Protein AF-A0A534CRE4-F1 (afdb_monomer_lite)

Radius of gyration: 26.49 Å; chains: 1; bounding box: 56×25×67 Å

Sequence (68 aa):
MSRHRGVSLSRRDFIGTGLVAGIGTALAGPPAAAEPAGSSPPLITKAIPPSGERLAAIGIGTDTFGES

Secondary structure (DSSP, 8-state):
----------HHHHHHHHHHHHHHHHHS-S--------SPPPPPEEE-TTT--EEESS----------

Structure (mmCIF, N/CA/C/O backbone):
data_AF-A0A534CRE4-F1
#
_entry.id   AF-A0A534CRE4-F1
#
loop_
_atom_site.group_PDB
_atom_site.id
_atom_site.type_symbol
_atom_site.label_atom_id
_atom_site.label_alt_id
_atom_site.label_comp_id
_atom_site.label_asym_id
_atom_site.label_entity_id
_atom_site.label_seq_id
_atom_site.pdbx_PDB_ins_code
_atom_site.Cartn_x
_atom_site.Cartn_y
_atom_site.Cartn_z
_atom_site.occupancy
_atom_site.B_iso_or_equiv
_atom_site.auth_seq_id
_atom_site.auth_comp_id
_atom_site.auth_asym_id
_atom_site.auth_atom_id
_atom_site.pdbx_PDB_model_num
ATOM 1 N N . MET A 1 1 ? -4.311 -9.387 -44.898 1.00 38.16 1 MET A N 1
ATOM 2 C CA . MET A 1 1 ? -3.100 -10.233 -44.786 1.00 38.16 1 MET A CA 1
ATOM 3 C C . MET A 1 1 ? -2.056 -9.472 -43.980 1.00 38.16 1 MET A C 1
ATOM 5 O O . MET A 1 1 ? -1.415 -8.571 -44.510 1.00 38.16 1 MET A O 1
ATOM 9 N N . SER A 1 2 ? -1.945 -9.758 -42.687 1.00 48.53 2 SER A N 1
ATOM 10 C CA . SER A 1 2 ? -1.043 -9.059 -41.765 1.00 48.53 2 SER A CA 1
ATOM 11 C C . SER A 1 2 ? 0.357 -9.660 -41.890 1.00 48.53 2 SER A C 1
ATOM 13 O O . SER A 1 2 ? 0.563 -10.817 -41.532 1.00 48.53 2 SER A O 1
ATOM 15 N N . ARG A 1 3 ? 1.326 -8.918 -42.440 1.00 53.53 3 ARG A N 1
ATOM 16 C CA . ARG A 1 3 ? 2.725 -9.370 -42.440 1.00 53.53 3 ARG A CA 1
ATOM 17 C C . ARG A 1 3 ? 3.277 -9.193 -41.030 1.00 53.53 3 ARG A C 1
ATOM 19 O O . ARG A 1 3 ? 3.548 -8.067 -40.621 1.00 53.53 3 ARG A O 1
ATOM 26 N N . HIS A 1 4 ? 3.476 -10.294 -40.312 1.00 55.44 4 HIS A N 1
ATOM 27 C CA . HIS A 1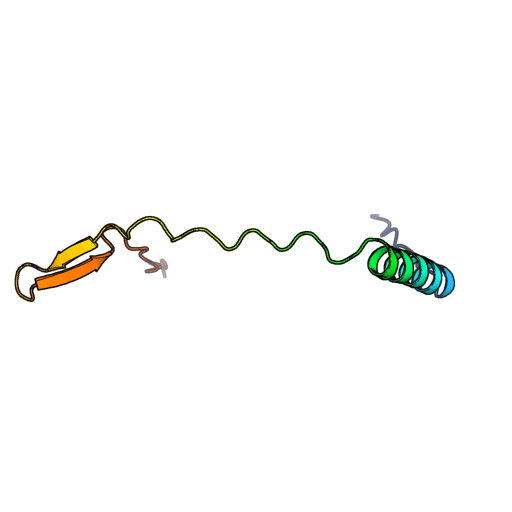 4 ? 4.374 -10.308 -39.163 1.00 55.44 4 HIS A CA 1
ATOM 28 C C . HIS A 1 4 ? 5.775 -9.938 -39.672 1.00 55.44 4 HIS A C 1
ATOM 30 O O . HIS A 1 4 ? 6.469 -10.762 -40.264 1.00 55.44 4 HIS A O 1
ATOM 36 N N . ARG A 1 5 ? 6.194 -8.679 -39.492 1.00 57.38 5 ARG A N 1
ATOM 37 C CA . ARG A 1 5 ? 7.613 -8.317 -39.569 1.00 57.38 5 ARG A CA 1
ATOM 38 C C . ARG A 1 5 ? 8.278 -8.896 -38.324 1.00 57.38 5 ARG A C 1
ATOM 40 O O . ARG A 1 5 ? 8.375 -8.227 -37.302 1.00 57.38 5 ARG A O 1
ATOM 47 N N . GLY A 1 6 ? 8.657 -10.169 -38.389 1.00 60.09 6 GLY A N 1
ATOM 48 C CA . GLY A 1 6 ? 9.571 -10.744 -37.412 1.00 60.09 6 GLY A CA 1
ATOM 49 C C . GLY A 1 6 ? 10.892 -9.988 -37.494 1.00 60.09 6 GLY A C 1
ATOM 50 O O . GLY A 1 6 ? 11.444 -9.828 -38.582 1.00 60.09 6 GLY A O 1
ATOM 51 N N . VAL A 1 7 ? 11.374 -9.475 -36.366 1.00 66.12 7 VAL A N 1
ATOM 52 C CA . VAL A 1 7 ? 12.714 -8.892 -36.293 1.00 66.12 7 VAL A CA 1
ATOM 53 C C . VAL A 1 7 ? 13.700 -10.048 -36.453 1.00 66.12 7 VAL A C 1
ATOM 55 O O . VAL A 1 7 ? 13.827 -10.888 -35.565 1.00 66.12 7 VAL A O 1
ATOM 58 N N . SER A 1 8 ? 14.363 -10.137 -37.604 1.00 72.00 8 SER A N 1
ATOM 59 C CA . SER A 1 8 ? 15.411 -11.129 -37.845 1.00 72.00 8 SER A CA 1
ATOM 60 C C . SER A 1 8 ? 16.694 -10.679 -37.146 1.00 72.00 8 SER A C 1
ATOM 62 O O . SER A 1 8 ? 17.551 -10.050 -37.763 1.00 72.00 8 SER A O 1
ATOM 64 N N . LEU A 1 9 ? 16.805 -10.947 -35.846 1.00 73.25 9 LEU A N 1
ATOM 65 C CA . LEU A 1 9 ? 18.027 -10.674 -35.091 1.00 73.25 9 LEU A CA 1
ATOM 66 C C . LEU A 1 9 ? 19.130 -11.629 -35.551 1.00 73.25 9 LEU A C 1
ATOM 68 O O . LEU A 1 9 ? 19.022 -12.847 -35.388 1.00 73.25 9 LEU A O 1
ATOM 72 N N . SER A 1 10 ? 20.202 -11.086 -36.128 1.00 83.50 10 SER A N 1
ATOM 73 C CA . SER A 1 10 ? 21.384 -11.882 -36.436 1.00 83.50 10 SER A CA 1
ATOM 74 C C . SER A 1 10 ? 22.133 -12.217 -35.149 1.00 83.50 10 SER A C 1
ATOM 76 O O . SER A 1 10 ? 22.179 -11.426 -34.206 1.00 83.50 10 SER A O 1
ATOM 78 N N . ARG A 1 11 ? 22.813 -13.369 -35.125 1.00 83.44 11 ARG A N 1
ATOM 79 C CA . ARG A 1 11 ? 23.698 -13.747 -34.010 1.00 83.44 11 ARG A CA 1
ATOM 80 C C . ARG A 1 11 ? 24.730 -12.650 -33.719 1.00 83.44 11 ARG A C 1
ATOM 82 O O . ARG A 1 11 ? 25.066 -12.421 -32.563 1.00 83.44 11 ARG A O 1
ATOM 89 N N . ARG A 1 12 ? 25.209 -11.955 -34.758 1.00 86.19 12 ARG A N 1
ATOM 90 C CA . ARG A 1 12 ? 26.148 -10.831 -34.612 1.00 86.19 12 ARG A CA 1
ATOM 91 C C . ARG A 1 12 ? 25.514 -9.621 -33.931 1.00 86.19 12 ARG A C 1
ATOM 93 O O . ARG A 1 12 ? 26.175 -9.022 -33.094 1.00 86.19 12 ARG A O 1
ATOM 100 N N . ASP A 1 13 ? 24.255 -9.312 -34.227 1.00 84.81 13 ASP A N 1
ATOM 101 C CA . ASP A 1 13 ? 23.545 -8.185 -33.608 1.00 84.81 13 ASP A CA 1
ATOM 102 C C . ASP A 1 13 ? 23.307 -8.452 -32.121 1.00 84.81 13 ASP A C 1
ATOM 104 O O . ASP A 1 13 ? 23.504 -7.576 -31.283 1.00 84.81 13 ASP A O 1
ATOM 108 N N . PHE A 1 14 ? 22.968 -9.696 -31.775 1.00 85.00 14 PHE A N 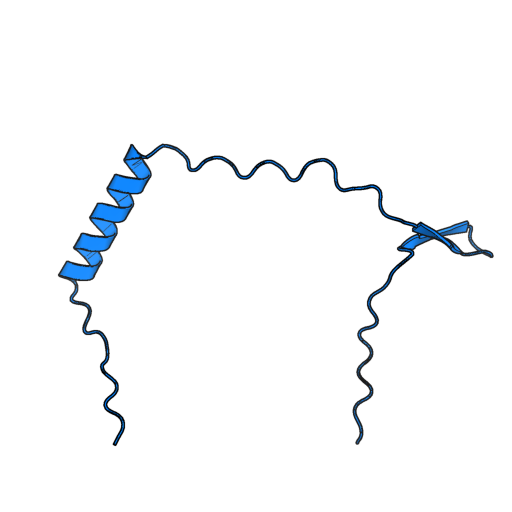1
ATOM 109 C CA . PHE A 1 14 ? 22.803 -10.116 -30.386 1.00 85.00 14 PHE A CA 1
ATOM 110 C C . PHE A 1 14 ? 24.125 -10.054 -29.603 1.00 85.00 14 PHE A C 1
ATOM 112 O O . PHE A 1 14 ? 24.176 -9.503 -28.507 1.00 85.00 14 PHE A O 1
ATOM 119 N N . ILE A 1 15 ? 25.219 -10.562 -30.181 1.00 87.56 15 ILE A N 1
ATOM 120 C CA . ILE A 1 15 ? 26.546 -10.506 -29.545 1.00 87.56 15 ILE A CA 1
ATOM 121 C C . ILE A 1 15 ? 27.033 -9.056 -29.429 1.00 87.56 15 ILE A C 1
ATOM 123 O O . ILE A 1 15 ? 27.547 -8.667 -28.384 1.00 87.56 15 ILE A O 1
ATOM 127 N N . GLY A 1 16 ? 26.859 -8.249 -30.477 1.00 86.31 16 GLY A N 1
ATOM 128 C CA . GLY A 1 16 ? 27.278 -6.849 -30.495 1.00 86.31 16 GLY A CA 1
ATOM 129 C C . GLY A 1 16 ? 26.544 -6.013 -29.451 1.00 86.31 16 GLY A C 1
ATOM 130 O O . GLY A 1 16 ? 27.178 -5.295 -28.681 1.00 86.31 16 GLY A O 1
ATOM 131 N N . THR A 1 17 ? 25.220 -6.154 -29.370 1.00 83.00 17 THR A N 1
ATOM 132 C CA . THR A 1 17 ? 24.412 -5.450 -28.363 1.00 83.00 17 THR A CA 1
ATOM 133 C C . THR A 1 17 ? 24.729 -5.922 -26.945 1.00 83.00 17 THR A C 1
ATOM 135 O O . THR A 1 17 ? 24.896 -5.086 -26.059 1.00 83.00 17 THR A O 1
ATOM 138 N N . GLY A 1 18 ? 24.911 -7.230 -26.732 1.00 81.06 18 GLY A N 1
ATOM 139 C CA . GLY A 1 18 ? 25.320 -7.787 -25.440 1.00 81.06 18 GLY A CA 1
ATOM 140 C C . GLY A 1 18 ? 26.695 -7.301 -24.972 1.00 81.06 18 GLY A C 1
ATOM 141 O O . GLY A 1 18 ? 26.857 -6.957 -23.804 1.00 81.06 18 GLY A O 1
ATOM 142 N N . LEU A 1 19 ? 27.675 -7.208 -25.878 1.00 86.94 19 LEU A N 1
ATOM 143 C CA . LEU A 1 19 ? 29.017 -6.715 -25.557 1.00 86.94 19 LEU A CA 1
ATOM 144 C C . LEU A 1 19 ? 28.998 -5.233 -25.162 1.00 86.94 19 LEU A C 1
ATOM 146 O O . LEU A 1 19 ? 29.594 -4.860 -24.154 1.00 86.94 19 LEU A O 1
ATOM 150 N N . VAL A 1 20 ? 28.293 -4.396 -25.930 1.00 85.12 20 VAL A N 1
ATOM 151 C CA . VAL A 1 20 ? 28.169 -2.958 -25.639 1.00 85.12 20 VAL A CA 1
ATOM 152 C C . VAL A 1 20 ? 27.439 -2.732 -24.317 1.00 85.12 20 VAL A C 1
ATOM 154 O O . VAL A 1 20 ? 27.901 -1.938 -23.500 1.00 85.12 20 VAL A O 1
ATOM 157 N N . ALA A 1 21 ? 26.346 -3.460 -24.069 1.00 78.25 21 ALA A N 1
ATOM 158 C CA . ALA A 1 21 ? 25.623 -3.387 -22.804 1.00 78.25 21 ALA A CA 1
ATOM 159 C C . ALA A 1 21 ? 26.503 -3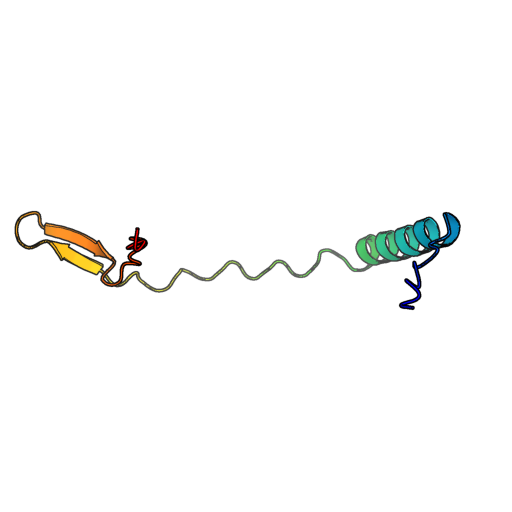.834 -21.626 1.00 78.25 21 ALA A C 1
ATOM 161 O O . ALA A 1 21 ? 26.571 -3.134 -20.620 1.00 78.25 21 ALA A O 1
ATOM 162 N N . GLY A 1 22 ? 27.239 -4.941 -21.769 1.00 76.12 22 GLY A N 1
ATOM 163 C CA . GLY A 1 22 ? 28.139 -5.453 -20.735 1.00 76.12 22 GLY A CA 1
ATOM 164 C C . GLY A 1 22 ? 29.259 -4.473 -20.379 1.00 76.12 22 GLY A C 1
ATOM 165 O O . GLY A 1 22 ? 29.447 -4.151 -19.207 1.00 76.12 22 GLY A O 1
ATOM 166 N N . ILE A 1 23 ? 29.955 -3.930 -21.384 1.00 81.19 23 ILE A N 1
ATOM 167 C CA . ILE A 1 23 ? 31.001 -2.913 -21.187 1.00 81.19 23 ILE A CA 1
ATOM 168 C C . ILE A 1 23 ? 30.412 -1.645 -20.559 1.00 81.19 23 ILE A C 1
ATOM 170 O O . ILE A 1 23 ? 30.983 -1.109 -19.611 1.00 81.19 23 ILE A O 1
ATOM 174 N N . GLY A 1 24 ? 29.248 -1.201 -21.041 1.00 75.19 24 GLY A N 1
ATOM 175 C CA . GLY A 1 24 ? 28.525 -0.063 -20.482 1.00 75.19 24 GLY A CA 1
ATOM 176 C C . GLY A 1 24 ? 28.222 -0.253 -18.997 1.00 75.19 24 GLY A C 1
ATOM 177 O O . GLY A 1 24 ? 28.537 0.623 -18.204 1.00 75.19 24 GLY A O 1
ATOM 178 N N . THR A 1 25 ? 27.709 -1.419 -18.596 1.00 72.00 25 THR A N 1
ATOM 179 C CA . THR A 1 25 ? 27.435 -1.719 -17.180 1.00 72.00 25 THR A CA 1
ATOM 180 C C . THR A 1 25 ? 28.697 -1.852 -16.327 1.00 72.00 25 THR A C 1
ATOM 182 O O . THR A 1 25 ? 28.673 -1.483 -15.159 1.00 72.00 25 THR A O 1
ATOM 185 N N . ALA A 1 26 ? 29.808 -2.337 -16.891 1.00 72.06 26 ALA A N 1
ATOM 186 C CA . ALA A 1 26 ? 31.068 -2.479 -16.164 1.00 72.06 26 ALA A CA 1
ATOM 187 C C . ALA A 1 26 ? 31.761 -1.127 -15.916 1.00 72.06 26 ALA A C 1
ATOM 189 O O . ALA A 1 26 ? 32.372 -0.930 -14.869 1.00 72.06 26 ALA A O 1
ATOM 190 N N . LEU A 1 27 ? 31.664 -0.196 -16.870 1.00 75.88 27 LEU A N 1
ATOM 191 C CA . LEU A 1 27 ? 32.279 1.134 -16.785 1.00 75.88 27 LEU A CA 1
ATOM 192 C C . LEU A 1 27 ? 31.380 2.182 -16.123 1.00 75.88 27 LEU A C 1
ATOM 194 O O . LEU A 1 27 ? 31.900 3.134 -15.549 1.00 75.88 27 LEU A O 1
ATOM 198 N N . ALA A 1 28 ? 30.053 2.030 -16.184 1.00 70.81 28 ALA A N 1
ATOM 199 C CA . ALA A 1 28 ? 29.106 2.996 -15.621 1.00 70.81 28 ALA A CA 1
ATOM 200 C C . ALA A 1 28 ? 29.062 3.005 -14.081 1.00 70.81 28 ALA A C 1
ATOM 202 O O . ALA A 1 28 ? 28.353 3.824 -13.498 1.00 70.81 28 ALA A O 1
ATOM 203 N N . GLY A 1 29 ? 29.830 2.134 -13.420 1.00 64.62 29 GLY A N 1
ATOM 204 C CA . GLY A 1 29 ? 29.755 1.943 -11.977 1.00 64.62 29 GLY A CA 1
ATOM 205 C C . GLY A 1 29 ? 28.446 1.261 -11.559 1.00 64.62 29 GLY A C 1
ATOM 206 O O . GLY A 1 29 ? 27.586 0.978 -12.397 1.00 64.62 29 GLY A O 1
ATOM 207 N N . PRO A 1 30 ? 28.281 0.946 -10.264 1.00 67.25 30 PRO A N 1
ATOM 208 C CA . PRO A 1 30 ? 27.029 0.398 -9.765 1.00 67.25 30 PRO A CA 1
ATOM 209 C C . PRO A 1 30 ? 25.888 1.367 -10.106 1.00 67.25 30 PRO A C 1
ATOM 211 O O . PRO A 1 30 ? 26.056 2.572 -9.888 1.00 67.25 30 PRO A O 1
ATOM 214 N N . PRO A 1 31 ? 24.732 0.890 -10.608 1.00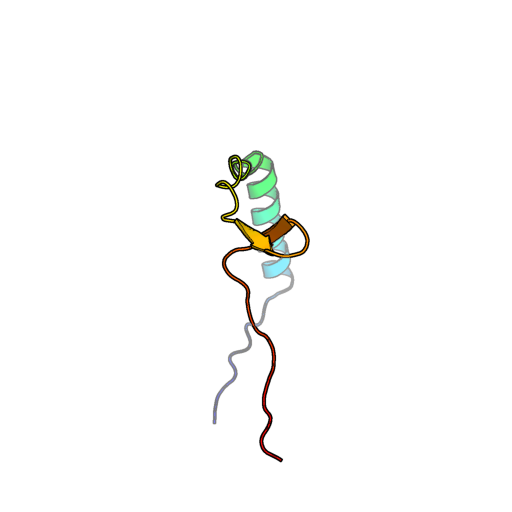 67.19 31 PRO A N 1
ATOM 215 C CA . PRO A 1 31 ? 23.559 1.749 -10.684 1.00 67.19 31 PRO A CA 1
ATOM 216 C C . PRO A 1 31 ? 23.312 2.325 -9.290 1.00 67.19 31 PRO A C 1
ATOM 218 O O . PRO A 1 31 ? 23.512 1.619 -8.295 1.00 67.19 31 PRO A O 1
ATOM 221 N N . ALA A 1 32 ? 22.919 3.601 -9.221 1.00 65.56 32 ALA A N 1
ATOM 222 C CA . ALA A 1 32 ? 22.547 4.231 -7.961 1.00 65.56 32 ALA A CA 1
ATOM 223 C C . ALA A 1 32 ? 21.637 3.265 -7.195 1.00 65.56 32 ALA A C 1
ATOM 225 O O . ALA A 1 32 ? 20.619 2.818 -7.734 1.00 65.56 32 ALA A O 1
ATOM 226 N N . ALA A 1 33 ? 22.064 2.866 -5.993 1.00 65.00 33 ALA A N 1
ATOM 227 C CA . ALA A 1 33 ? 21.263 1.997 -5.151 1.00 65.00 33 ALA A CA 1
ATOM 228 C C . ALA A 1 33 ? 19.883 2.644 -5.027 1.00 65.00 33 ALA A C 1
ATOM 230 O O . ALA A 1 33 ? 19.793 3.846 -4.767 1.00 65.00 33 ALA A O 1
ATOM 231 N N . ALA A 1 34 ? 18.822 1.874 -5.277 1.00 64.06 34 ALA A N 1
ATOM 232 C CA . ALA A 1 34 ? 17.482 2.352 -4.992 1.00 64.06 34 ALA A CA 1
ATOM 233 C C . ALA A 1 34 ? 17.483 2.826 -3.536 1.00 64.06 34 ALA A C 1
ATOM 235 O O . ALA A 1 34 ? 17.885 2.056 -2.658 1.00 64.06 34 ALA A O 1
ATOM 236 N N . GLU A 1 35 ? 17.110 4.091 -3.313 1.00 64.44 35 GLU A N 1
ATOM 237 C CA . GLU A 1 35 ? 16.976 4.645 -1.969 1.00 64.44 35 GLU A CA 1
ATOM 238 C C . GLU A 1 35 ? 16.207 3.618 -1.133 1.00 64.44 35 GLU A C 1
ATOM 240 O O . GLU A 1 35 ? 15.122 3.194 -1.563 1.00 64.44 35 GLU A O 1
ATOM 245 N N . PRO A 1 36 ? 16.768 3.140 -0.005 1.00 61.84 36 PRO A N 1
ATOM 246 C CA . PRO A 1 36 ? 16.042 2.228 0.855 1.00 61.84 36 PRO A CA 1
ATOM 247 C C . PRO A 1 36 ? 14.718 2.909 1.148 1.00 61.84 36 PRO A C 1
ATOM 249 O O . PRO A 1 36 ? 14.721 4.067 1.565 1.00 61.84 36 PRO A O 1
ATOM 252 N N . ALA A 1 37 ? 13.604 2.233 0.847 1.00 62.94 37 ALA A N 1
ATOM 253 C CA . ALA A 1 37 ? 12.281 2.771 1.111 1.00 62.94 37 ALA A CA 1
ATOM 254 C C . ALA A 1 37 ? 12.293 3.252 2.562 1.00 62.94 37 ALA A C 1
ATOM 256 O O . ALA A 1 37 ? 12.390 2.435 3.483 1.00 62.94 37 ALA A O 1
ATOM 257 N N . GLY A 1 38 ? 12.339 4.577 2.746 1.00 66.25 38 GLY A N 1
ATOM 258 C CA . GLY A 1 38 ? 12.443 5.179 4.065 1.00 66.25 38 GLY A CA 1
ATOM 259 C C . GLY A 1 38 ? 11.343 4.602 4.942 1.00 66.25 38 GLY A C 1
ATOM 260 O O . GLY A 1 38 ? 10.312 4.181 4.410 1.00 66.25 38 GLY A O 1
ATOM 261 N N . SER A 1 39 ? 11.598 4.532 6.256 1.00 67.88 39 SER A N 1
ATOM 262 C CA . SER A 1 39 ? 10.684 3.968 7.260 1.00 67.88 39 SER A CA 1
ATOM 263 C C . SER A 1 39 ? 9.235 4.104 6.806 1.00 67.88 39 SER A C 1
ATOM 265 O O . SER A 1 39 ? 8.740 5.229 6.695 1.00 67.88 39 SER A O 1
ATOM 267 N N . SER A 1 40 ? 8.593 2.973 6.484 1.00 72.19 40 SER A N 1
ATOM 268 C CA . SER A 1 40 ? 7.217 2.982 5.984 1.00 72.19 40 SER A CA 1
ATOM 269 C C . SER A 1 40 ? 6.358 3.859 6.897 1.00 72.19 40 SER A C 1
ATOM 271 O O . SER A 1 40 ? 6.540 3.808 8.121 1.00 72.19 40 SER A O 1
ATOM 273 N N . PRO A 1 41 ? 5.459 4.688 6.336 1.00 75.19 41 PRO A N 1
ATOM 274 C CA . PRO A 1 41 ? 4.584 5.510 7.153 1.00 75.19 41 PRO A CA 1
ATOM 275 C C . PRO A 1 41 ? 3.827 4.614 8.144 1.00 75.19 41 PRO A C 1
ATOM 277 O O . PRO A 1 41 ? 3.533 3.456 7.824 1.00 75.19 41 PRO A O 1
ATOM 280 N N . PRO A 1 42 ? 3.533 5.111 9.357 1.00 79.56 42 PRO A N 1
ATOM 281 C CA . PRO A 1 42 ? 2.919 4.294 10.392 1.00 79.56 42 PRO A CA 1
ATOM 282 C C . PRO A 1 42 ? 1.595 3.705 9.891 1.00 79.56 42 PRO A C 1
ATOM 284 O O . PRO A 1 42 ? 0.710 4.435 9.440 1.00 79.56 42 PRO A O 1
ATOM 287 N N . LEU A 1 43 ? 1.463 2.376 9.969 1.00 83.75 43 LEU A N 1
ATOM 288 C CA . LEU A 1 43 ? 0.254 1.671 9.552 1.00 83.75 43 LEU A CA 1
ATOM 289 C C . LEU A 1 43 ? -0.932 2.127 10.409 1.00 83.75 43 LEU A C 1
ATOM 291 O O . LEU A 1 43 ? -0.929 1.988 11.636 1.00 83.75 43 LEU A O 1
ATOM 295 N N . ILE A 1 44 ? -1.971 2.639 9.752 1.00 88.69 44 ILE A N 1
ATOM 296 C CA . ILE A 1 44 ? -3.208 3.031 10.424 1.00 88.69 44 ILE A CA 1
ATOM 297 C C . ILE A 1 44 ? -3.923 1.756 10.874 1.00 88.69 44 ILE A C 1
ATOM 299 O O . ILE A 1 44 ? -4.313 0.924 10.053 1.00 88.69 44 ILE A O 1
ATOM 303 N N . THR A 1 45 ? -4.109 1.609 12.184 1.00 92.62 45 THR A N 1
ATOM 304 C CA . THR A 1 45 ? -4.750 0.437 12.792 1.00 92.62 45 THR A CA 1
ATOM 305 C C . THR A 1 45 ? -5.919 0.829 13.690 1.00 92.62 45 THR A C 1
ATOM 307 O O . THR A 1 45 ? -5.974 1.943 14.213 1.00 92.62 45 THR A O 1
ATOM 310 N N . LYS A 1 46 ? -6.858 -0.100 13.885 1.00 93.69 46 LYS A N 1
ATOM 311 C CA . LYS A 1 46 ? -7.956 0.004 14.854 1.00 93.69 46 LYS A CA 1
ATOM 312 C C . LYS A 1 46 ? -8.023 -1.247 15.722 1.00 93.69 46 LYS A C 1
ATOM 314 O O . LYS A 1 46 ? -7.762 -2.345 15.244 1.00 93.69 46 LYS A O 1
ATOM 319 N N . ALA A 1 47 ? -8.375 -1.059 16.991 1.00 94.44 47 ALA A N 1
ATOM 320 C CA . ALA A 1 47 ? -8.562 -2.158 17.930 1.00 94.44 47 ALA A CA 1
ATOM 321 C C . ALA A 1 47 ? -9.918 -2.850 17.711 1.00 94.44 47 ALA A C 1
ATOM 323 O O . ALA A 1 47 ? -10.935 -2.179 17.524 1.00 94.44 47 ALA A O 1
ATOM 324 N N . ILE A 1 48 ? -9.933 -4.179 17.786 1.00 92.62 48 ILE A N 1
ATOM 325 C CA . ILE A 1 48 ? -11.140 -5.001 17.865 1.00 92.62 48 ILE A CA 1
ATOM 326 C C . ILE A 1 48 ? -11.720 -4.837 19.282 1.00 92.62 48 ILE A C 1
ATOM 328 O O . ILE A 1 48 ? -11.034 -5.187 20.241 1.00 92.62 48 ILE A O 1
ATOM 332 N N . PRO A 1 49 ? -12.952 -4.325 19.467 1.00 89.31 49 PRO A N 1
ATOM 333 C CA . PRO A 1 49 ? -13.474 -3.990 20.797 1.00 89.31 49 PRO A CA 1
ATOM 334 C C . PRO A 1 49 ? -13.418 -5.119 21.844 1.00 89.31 49 PRO A C 1
ATOM 336 O O . PRO A 1 49 ? -13.015 -4.837 22.969 1.00 89.31 49 PRO A O 1
ATOM 339 N N . PRO A 1 50 ? -13.771 -6.381 21.523 1.00 92.62 50 PRO A N 1
ATOM 340 C CA . PRO A 1 50 ? -13.716 -7.459 22.512 1.00 92.62 50 PRO A CA 1
ATOM 341 C C . PRO A 1 50 ? -12.307 -7.999 22.813 1.00 92.62 50 PRO A C 1
ATOM 343 O O . PRO A 1 50 ? -12.090 -8.473 23.923 1.00 92.62 50 PRO A O 1
ATOM 346 N N . SER A 1 51 ? -11.360 -7.967 21.865 1.00 93.19 51 SER A N 1
ATOM 347 C CA . SER A 1 51 ? -10.031 -8.594 22.031 1.00 93.19 51 SER A CA 1
ATOM 348 C C . SER A 1 51 ? -8.878 -7.602 22.196 1.00 93.19 51 SER A C 1
ATOM 350 O O . SER A 1 51 ? -7.788 -7.986 22.609 1.00 93.19 51 SER A O 1
ATOM 352 N N . GLY A 1 52 ? -9.079 -6.330 21.847 1.00 92.12 52 GLY A N 1
ATOM 353 C CA . GLY A 1 52 ? -8.033 -5.307 21.807 1.00 92.12 52 GLY A CA 1
ATOM 354 C C . GLY A 1 52 ? -7.014 -5.479 20.672 1.00 92.12 52 GLY A C 1
ATOM 355 O O . GLY A 1 52 ? -6.155 -4.612 20.497 1.00 92.12 52 GLY A O 1
ATOM 356 N N . GLU A 1 53 ? -7.108 -6.554 19.884 1.00 94.00 53 GLU A N 1
ATOM 357 C CA . GLU A 1 53 ? -6.221 -6.826 18.751 1.00 94.00 53 GLU A CA 1
ATOM 358 C C . GLU A 1 53 ? -6.295 -5.692 17.724 1.00 94.00 53 GLU A C 1
ATOM 360 O O . GLU A 1 53 ? -7.378 -5.199 17.409 1.00 94.00 53 GLU A O 1
ATOM 365 N N . ARG A 1 54 ? -5.146 -5.246 17.205 1.00 91.19 54 ARG A N 1
ATOM 366 C CA . ARG A 1 54 ? -5.079 -4.136 16.248 1.00 91.19 54 ARG A CA 1
ATOM 367 C C . ARG A 1 54 ? -5.006 -4.651 14.820 1.00 91.19 54 ARG A C 1
ATOM 369 O O . ARG A 1 54 ? -3.987 -5.194 14.411 1.00 91.19 54 ARG A O 1
ATOM 376 N N . LEU A 1 55 ? -6.055 -4.391 14.052 1.00 89.88 55 LEU A N 1
ATOM 377 C CA . LEU A 1 55 ? -6.118 -4.700 12.627 1.00 89.88 55 LEU A CA 1
ATOM 378 C C . LEU A 1 55 ? -5.843 -3.452 11.791 1.00 89.88 55 LEU A C 1
ATOM 380 O O . LEU A 1 55 ? -6.077 -2.328 12.246 1.00 89.88 55 LEU A O 1
ATOM 384 N N . ALA A 1 56 ? -5.368 -3.644 10.559 1.00 90.62 56 ALA A N 1
ATOM 385 C CA . ALA A 1 56 ? -5.280 -2.563 9.585 1.00 90.62 56 ALA A CA 1
ATOM 386 C C . ALA A 1 56 ? -6.659 -1.912 9.417 1.00 90.62 56 ALA A C 1
ATOM 388 O O . ALA A 1 56 ? -7.669 -2.594 9.255 1.00 90.62 56 ALA A O 1
ATOM 389 N N . ALA A 1 57 ? -6.707 -0.581 9.464 1.00 89.88 57 ALA A N 1
ATOM 390 C CA . ALA A 1 57 ? -7.965 0.150 9.335 1.00 89.88 57 ALA A CA 1
ATOM 391 C C . ALA A 1 57 ? -8.593 0.010 7.937 1.00 89.88 57 ALA A C 1
ATOM 393 O O . ALA A 1 57 ? -9.782 0.272 7.774 1.00 89.88 57 ALA A O 1
ATOM 394 N N . ILE A 1 58 ? -7.794 -0.388 6.943 1.00 88.69 58 ILE A N 1
ATOM 395 C CA . ILE A 1 58 ? -8.203 -0.622 5.560 1.00 88.69 58 ILE A CA 1
ATOM 396 C C . ILE A 1 58 ? -7.795 -2.052 5.200 1.00 88.69 58 ILE A C 1
ATOM 398 O O . ILE A 1 58 ? -6.615 -2.393 5.273 1.00 88.69 58 ILE A O 1
ATOM 402 N N . GLY A 1 59 ? -8.768 -2.876 4.816 1.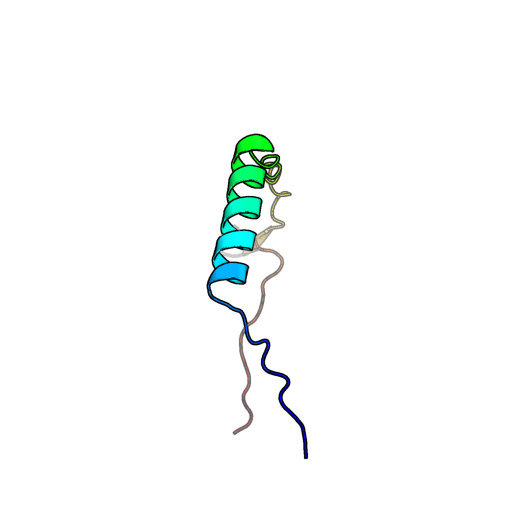00 86.50 59 GLY A N 1
ATOM 403 C CA . GLY A 1 59 ? -8.552 -4.211 4.259 1.00 86.50 59 GLY A CA 1
ATOM 404 C C . GLY A 1 59 ? -8.982 -4.264 2.794 1.00 86.50 59 GLY A C 1
ATOM 405 O O . GLY A 1 59 ? -9.807 -3.460 2.361 1.00 86.50 59 GLY A O 1
ATOM 406 N N . ILE A 1 60 ? -8.436 -5.213 2.034 1.00 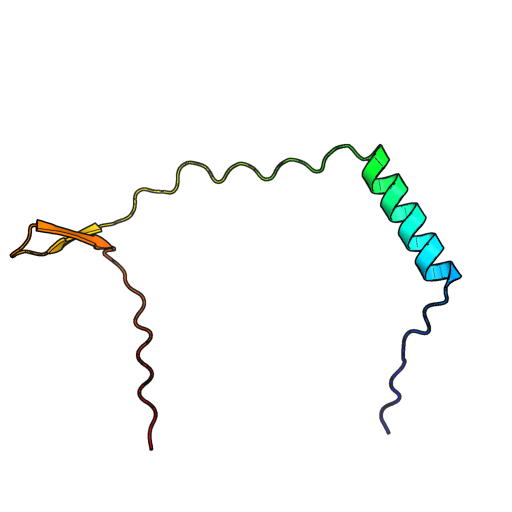89.12 60 ILE A N 1
ATOM 407 C CA . ILE A 1 60 ? -8.861 -5.494 0.659 1.00 89.12 60 ILE A CA 1
ATOM 408 C C . ILE A 1 60 ? -9.702 -6.768 0.687 1.00 89.12 60 ILE A C 1
ATOM 410 O O . ILE A 1 60 ? -9.192 -7.839 1.007 1.00 89.12 60 ILE A O 1
ATOM 414 N N . GLY A 1 61 ? -10.994 -6.645 0.386 1.00 84.50 61 GLY A N 1
ATOM 415 C CA . GLY A 1 61 ? -11.869 -7.798 0.199 1.00 84.50 61 GLY A CA 1
ATOM 416 C C . GLY A 1 61 ? -11.601 -8.432 -1.161 1.00 84.50 61 GLY A C 1
ATOM 417 O O . GLY A 1 61 ? -11.600 -7.733 -2.170 1.00 84.50 61 GLY A O 1
ATOM 418 N N . THR A 1 62 ? -11.365 -9.740 -1.188 1.00 86.62 62 THR A N 1
ATOM 419 C CA . THR A 1 62 ? -11.127 -10.496 -2.429 1.00 86.62 62 THR A CA 1
ATOM 420 C C . THR A 1 62 ? -12.259 -11.463 -2.755 1.00 86.62 62 THR A C 1
ATOM 422 O O . THR A 1 62 ? -12.078 -12.328 -3.605 1.00 86.62 62 THR A O 1
ATOM 425 N N . ASP A 1 63 ? -13.396 -11.367 -2.060 1.00 82.81 63 ASP A N 1
ATOM 426 C CA . ASP A 1 63 ? -14.529 -12.246 -2.331 1.00 82.81 63 ASP A CA 1
ATOM 427 C C . ASP A 1 63 ? -15.120 -11.912 -3.705 1.00 82.81 63 ASP A C 1
ATOM 429 O O . ASP A 1 63 ? -15.497 -10.771 -3.985 1.00 82.81 63 ASP A O 1
ATOM 433 N N . THR A 1 64 ? -15.136 -12.906 -4.585 1.00 74.56 64 THR A N 1
ATOM 434 C CA . THR A 1 64 ? -15.687 -12.806 -5.933 1.00 74.56 64 THR A CA 1
ATOM 435 C C . THR A 1 64 ? -17.025 -13.526 -5.942 1.00 74.56 64 THR A C 1
ATOM 437 O O . THR A 1 64 ? -17.064 -14.752 -6.053 1.00 74.56 64 THR A O 1
ATOM 440 N N . PHE A 1 65 ? -18.127 -12.779 -5.858 1.00 72.50 65 PHE A N 1
ATOM 441 C CA . PHE A 1 65 ? -19.456 -13.336 -6.102 1.00 72.50 65 PHE A CA 1
ATOM 442 C C . PHE A 1 65 ? -19.581 -13.640 -7.600 1.00 72.50 65 PHE A C 1
ATOM 444 O O . PHE A 1 65 ? -19.839 -12.749 -8.406 1.00 72.50 65 PHE A O 1
ATOM 451 N N . GLY A 1 66 ? -19.317 -14.888 -7.985 1.00 65.81 66 GLY A N 1
ATOM 452 C CA . GLY A 1 66 ? -19.601 -15.378 -9.329 1.00 65.81 66 GLY A CA 1
ATOM 453 C C . GLY A 1 66 ? -21.091 -15.682 -9.461 1.00 65.81 66 GLY A C 1
ATOM 454 O O . GLY A 1 66 ? -21.605 -16.517 -8.719 1.00 65.81 66 GLY A O 1
ATOM 455 N N . GLU A 1 67 ? -21.787 -15.018 -10.385 1.00 66.62 67 GLU A N 1
ATOM 456 C CA . GLU A 1 67 ? -23.102 -15.484 -10.841 1.00 66.62 67 GLU A CA 1
ATOM 457 C C . GLU A 1 67 ? -22.927 -16.848 -11.530 1.00 66.62 67 GLU A C 1
ATOM 459 O O . GLU A 1 67 ? -22.040 -17.016 -12.371 1.00 66.62 67 GLU A O 1
ATOM 464 N N . SER A 1 68 ? -23.727 -17.831 -11.103 1.00 62.84 68 SER A N 1
ATOM 465 C CA . SER A 1 68 ? -23.832 -19.168 -11.711 1.00 62.84 68 SER A CA 1
ATOM 466 C C . SER A 1 68 ? -24.870 -19.186 -12.823 1.00 62.84 68 SER A C 1
ATOM 468 O O . SER A 1 68 ? -25.895 -18.487 -12.661 1.00 62.84 68 SER A O 1
#

pLDDT: mean 76.94, std 12.57, range [38.16, 94.44]

Foldseek 3Di:
DDDPPDPPQDPCNVVVVVVVVVVCCVPVPDDDPDDDPPDPDDFDWDADVPPRDTDRPDDDDPDDPDDD